Protein AF-A0A482WKQ6-F1 (afdb_monomer)

pLDDT: mean 74.74, std 21.64, range [33.72, 95.38]

Sequence (82 aa):
MNSAELYENRNSSQFNDSASVLNQFKSKLQWQDNETIMDVGCGPGNVTAKLLQPLVPNDARIVSFTWESKSHYTVYLELVGY

Nearest PDB structures (foldseek):
  4rqb-assembly1_A  TM=4.341E-01  e=2.805E-01  Staphylococcus aureus subsp. aureus USA300_TCH1516
  4rht-assembly3_C  TM=4.237E-01  e=3.680E-01  Mycobacterium tuberculosis H37Rv
  3ohp-assembly1_C  TM=4.867E-01  e=1.090E+00  Vibrio cholerae
  5knr-assembly1_A  TM=3.498E-01  e=2.805E-01  Escherichia coli
  4rqa-assembly1_A  TM=4.392E-01  e=7.764E-01  Staphylococcus aureus subsp. aureus USA300_TCH1516

Mean predicted aligned error: 10.11 Å

Solvent-accessible surface area (backbone atoms only — not comparable to full-atom values): 5365 Å² total; per-residue (Å²): 140,88,60,69,70,61,49,70,75,64,38,60,60,63,44,51,53,50,50,53,52,46,66,73,44,51,89,73,60,79,82,60,87,67,38,79,44,80,38,80,66,43,70,95,34,64,54,50,62,72,60,47,54,82,73,52,57,93,64,39,41,50,45,46,39,60,88,75,98,53,102,63,97,74,87,69,80,59,75,70,76,132

Foldseek 3Di:
DDDVVVCVVPCPVVLVVLQVVCVVCLVVDDADAQAEAEAEQCPVVPSVVPRVVVSHDPNYWYFYWHDDPDPDDDTDGDTPDD

Structure (mmCIF, N/CA/C/O backbone):
data_AF-A0A482WKQ6-F1
#
_entry.id   AF-A0A482WKQ6-F1
#
loop_
_atom_site.group_PDB
_atom_site.id
_atom_site.type_symbol
_atom_site.label_atom_id
_atom_site.label_alt_id
_atom_site.label_comp_id
_atom_site.label_asym_id
_atom_site.label_entity_id
_atom_site.label_seq_id
_atom_site.pdbx_PDB_ins_code
_atom_site.Cartn_x
_atom_site.Cartn_y
_atom_site.Cartn_z
_atom_site.occupancy
_atom_site.B_iso_or_equiv
_atom_site.auth_seq_id
_atom_site.auth_comp_id
_atom_site.auth_asym_id
_atom_site.auth_atom_id
_atom_site.pdbx_PDB_model_num
ATOM 1 N N . MET A 1 1 ? 5.764 -12.870 -23.187 1.00 44.09 1 MET A N 1
ATOM 2 C CA . MET A 1 1 ? 6.911 -13.142 -22.287 1.00 44.09 1 MET A CA 1
ATOM 3 C C . MET A 1 1 ? 8.082 -12.305 -22.780 1.00 44.09 1 MET A C 1
ATOM 5 O O . MET A 1 1 ? 8.283 -12.306 -23.980 1.00 44.09 1 MET A O 1
ATOM 9 N N . ASN A 1 2 ? 8.831 -11.507 -22.022 1.00 40.78 2 ASN A N 1
ATOM 10 C CA . ASN A 1 2 ? 9.213 -11.510 -20.612 1.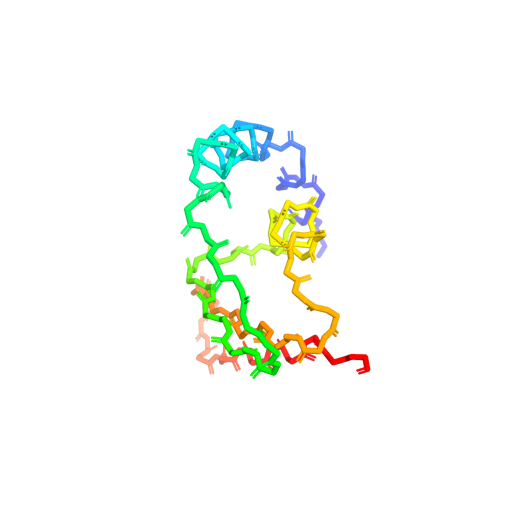00 40.78 2 ASN A CA 1
ATOM 11 C C . ASN A 1 2 ? 9.413 -10.032 -20.182 1.00 40.78 2 ASN A C 1
ATOM 13 O O . ASN A 1 2 ? 10.414 -9.422 -20.547 1.00 40.78 2 ASN A O 1
ATOM 17 N N . SER A 1 3 ? 8.431 -9.418 -19.516 1.00 54.19 3 SER A N 1
ATOM 18 C CA . SER A 1 3 ? 8.495 -7.997 -19.117 1.00 54.19 3 SER A CA 1
ATOM 19 C C . SER A 1 3 ? 8.232 -7.768 -17.631 1.00 54.19 3 SER A C 1
ATOM 21 O O . SER A 1 3 ? 8.728 -6.788 -17.092 1.00 54.19 3 SER A O 1
ATOM 23 N N . ALA A 1 4 ? 7.519 -8.671 -16.951 1.00 50.53 4 ALA A N 1
ATOM 24 C CA . ALA A 1 4 ? 7.277 -8.580 -15.509 1.00 50.53 4 ALA A CA 1
ATOM 25 C C . ALA A 1 4 ? 8.589 -8.633 -14.699 1.00 50.53 4 ALA A C 1
ATOM 27 O O . ALA A 1 4 ? 8.792 -7.826 -13.795 1.00 50.53 4 ALA A O 1
ATOM 28 N N . GLU A 1 5 ? 9.523 -9.494 -15.109 1.00 50.31 5 GLU A N 1
ATOM 29 C CA . GLU A 1 5 ? 10.824 -9.695 -14.456 1.00 50.31 5 GLU A CA 1
ATOM 30 C C . GLU A 1 5 ? 11.727 -8.444 -14.539 1.00 50.31 5 GLU A C 1
ATOM 32 O O . GLU A 1 5 ? 12.487 -8.133 -13.622 1.00 50.31 5 GLU A O 1
ATOM 37 N N . LEU A 1 6 ? 11.598 -7.655 -15.614 1.00 48.94 6 LEU A N 1
ATOM 38 C CA . LEU A 1 6 ? 12.335 -6.397 -15.792 1.00 48.94 6 LEU A CA 1
ATOM 39 C C . LEU A 1 6 ? 11.797 -5.254 -14.914 1.00 48.94 6 LEU A C 1
ATOM 41 O O . LEU A 1 6 ? 12.573 -4.368 -14.549 1.00 48.94 6 LEU A O 1
ATOM 45 N N . TYR A 1 7 ? 10.507 -5.266 -14.558 1.00 49.09 7 TYR A N 1
ATOM 46 C CA . TYR A 1 7 ? 9.919 -4.274 -13.648 1.00 49.09 7 TYR A CA 1
ATOM 47 C C . TYR A 1 7 ? 10.220 -4.587 -12.183 1.00 49.09 7 TYR A C 1
ATOM 49 O O . TYR A 1 7 ? 10.529 -3.667 -11.427 1.00 49.09 7 TYR A O 1
ATOM 57 N N . GLU A 1 8 ? 10.233 -5.863 -11.786 1.00 49.94 8 GLU A N 1
ATOM 58 C CA . GLU A 1 8 ? 10.675 -6.247 -10.438 1.00 49.94 8 GLU A CA 1
ATOM 59 C C . GLU A 1 8 ? 12.114 -5.795 -10.154 1.00 49.94 8 GLU A C 1
ATOM 61 O O . GLU A 1 8 ? 12.408 -5.329 -9.054 1.00 49.94 8 GLU A O 1
ATOM 66 N N . ASN A 1 9 ? 12.989 -5.849 -11.162 1.00 48.12 9 ASN A N 1
ATOM 67 C CA . ASN A 1 9 ? 14.413 -5.550 -11.005 1.00 48.12 9 ASN A CA 1
ATOM 68 C C . ASN A 1 9 ? 14.764 -4.046 -11.113 1.00 48.12 9 ASN A C 1
ATOM 70 O O . ASN A 1 9 ? 15.855 -3.634 -10.727 1.00 48.12 9 ASN A O 1
ATOM 74 N N . ARG A 1 10 ? 13.852 -3.195 -11.616 1.00 51.66 10 ARG A N 1
ATOM 75 C CA . ARG A 1 10 ? 14.045 -1.726 -11.701 1.00 51.66 10 ARG A CA 1
ATOM 76 C C . ARG A 1 10 ? 13.231 -0.918 -10.688 1.00 51.66 10 ARG A C 1
ATOM 78 O O . ARG A 1 10 ? 13.517 0.263 -10.517 1.00 51.66 10 ARG A O 1
ATOM 85 N N . ASN A 1 11 ? 12.275 -1.539 -9.995 1.00 56.75 11 ASN A N 1
ATOM 86 C CA . ASN A 1 11 ? 11.383 -0.851 -9.058 1.00 56.75 11 ASN A CA 1
ATOM 87 C C . ASN A 1 11 ? 11.992 -0.564 -7.678 1.00 56.75 11 ASN A C 1
ATOM 89 O O . ASN A 1 11 ? 11.270 -0.120 -6.789 1.00 56.75 11 ASN A O 1
ATOM 93 N N . SER A 1 12 ? 13.287 -0.808 -7.453 1.00 66.94 12 SER A N 1
ATOM 94 C CA . SER A 1 12 ? 13.895 -0.602 -6.132 1.00 66.94 12 SER A CA 1
ATOM 95 C C . SER A 1 12 ? 13.763 0.846 -5.651 1.00 66.94 12 SER A C 1
ATOM 97 O O . SER A 1 12 ? 13.453 1.053 -4.483 1.00 66.94 12 SER A O 1
ATOM 99 N N . SER A 1 13 ? 13.898 1.843 -6.537 1.00 81.12 13 SER A N 1
ATOM 100 C CA . SER A 1 13 ? 13.693 3.252 -6.165 1.00 81.12 13 SER A CA 1
ATOM 101 C C . SER A 1 13 ? 12.238 3.524 -5.803 1.00 81.12 13 SER A C 1
ATOM 103 O O . SER A 1 13 ? 11.975 3.979 -4.701 1.00 81.12 13 SER A O 1
ATOM 105 N N . GLN A 1 14 ? 11.281 3.169 -6.669 1.00 81.56 14 GLN A N 1
ATOM 106 C CA . GLN A 1 14 ? 9.852 3.402 -6.417 1.00 81.56 14 GLN A CA 1
ATOM 107 C C . GLN A 1 14 ? 9.383 2.683 -5.151 1.00 81.56 14 GLN A C 1
ATOM 109 O O . GLN A 1 14 ? 8.585 3.217 -4.385 1.00 81.56 14 GLN A O 1
ATOM 114 N N . PHE A 1 15 ? 9.907 1.482 -4.913 1.00 86.50 15 PHE A N 1
ATOM 115 C CA . PHE A 1 15 ? 9.648 0.713 -3.708 1.00 86.50 15 PHE A CA 1
ATOM 116 C C . PHE A 1 15 ? 10.208 1.404 -2.464 1.00 86.50 15 PHE A C 1
ATOM 118 O O . PHE A 1 15 ? 9.482 1.585 -1.490 1.00 86.50 15 PHE A O 1
ATOM 125 N N . ASN A 1 16 ? 11.473 1.826 -2.499 1.00 89.56 16 ASN A N 1
ATOM 126 C CA . ASN A 1 16 ? 12.126 2.499 -1.377 1.00 89.56 16 ASN A CA 1
ATOM 127 C C . ASN A 1 16 ? 11.489 3.861 -1.075 1.00 89.56 16 ASN A C 1
ATOM 129 O O . ASN A 1 16 ? 11.259 4.182 0.091 1.00 89.56 16 ASN A O 1
ATOM 133 N 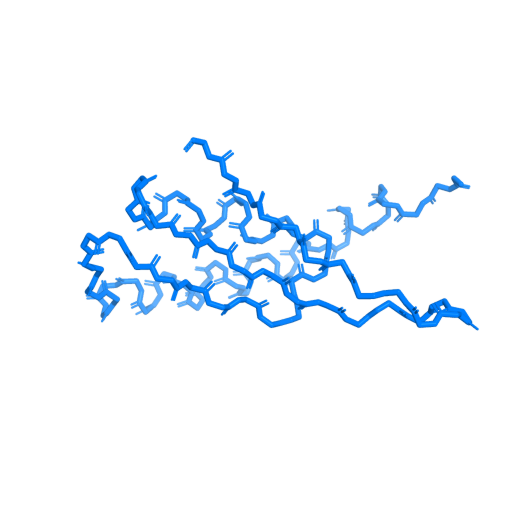N . ASP A 1 17 ? 11.153 4.631 -2.108 1.00 90.81 17 ASP A N 1
ATOM 134 C CA . ASP A 1 17 ? 10.483 5.925 -1.982 1.00 90.81 17 ASP A CA 1
ATOM 135 C C . ASP A 1 17 ? 9.090 5.741 -1.365 1.00 90.81 17 ASP A C 1
ATOM 137 O O . ASP A 1 17 ? 8.744 6.410 -0.389 1.00 90.81 17 ASP A O 1
ATOM 141 N N . SER A 1 18 ? 8.325 4.755 -1.850 1.00 89.88 18 SER A N 1
ATOM 142 C CA . SER A 1 18 ? 7.019 4.400 -1.279 1.00 89.88 18 SER A CA 1
ATOM 143 C C . SER A 1 18 ? 7.137 3.929 0.170 1.00 89.88 18 SER A C 1
ATOM 145 O O . SER A 1 18 ? 6.341 4.335 1.013 1.00 89.88 18 SER A O 1
ATOM 147 N N . ALA A 1 19 ? 8.151 3.122 0.498 1.00 91.44 19 ALA A N 1
ATOM 148 C CA . ALA A 1 19 ? 8.409 2.675 1.865 1.00 91.44 19 ALA A CA 1
ATOM 149 C C . ALA A 1 19 ? 8.773 3.843 2.794 1.00 91.44 19 ALA A C 1
ATOM 151 O O . ALA A 1 19 ? 8.342 3.869 3.947 1.00 91.44 19 ALA A O 1
ATOM 152 N N . SER A 1 20 ? 9.542 4.818 2.304 1.00 93.94 20 SER A N 1
ATOM 153 C CA . SER A 1 20 ? 9.910 6.025 3.051 1.00 93.94 20 SER A CA 1
ATOM 154 C C . SER A 1 20 ? 8.678 6.868 3.385 1.00 93.94 20 SER A C 1
ATOM 156 O O . SER A 1 20 ? 8.432 7.172 4.556 1.00 93.94 20 SER A O 1
ATOM 158 N N . VAL A 1 21 ? 7.841 7.152 2.379 1.00 93.31 21 VAL A N 1
ATOM 159 C CA . VAL A 1 21 ? 6.574 7.875 2.564 1.00 93.31 21 VAL A CA 1
ATOM 160 C C . VAL A 1 21 ? 5.655 7.102 3.509 1.00 93.31 21 VAL A C 1
ATOM 162 O O . VAL A 1 21 ? 5.182 7.649 4.503 1.00 93.31 21 VAL A O 1
ATOM 165 N N . LEU A 1 22 ? 5.449 5.807 3.279 1.00 91.19 22 LEU A N 1
ATOM 166 C CA . LEU A 1 22 ? 4.583 4.998 4.131 1.00 91.19 22 LEU A CA 1
ATOM 167 C C . LEU A 1 22 ? 5.075 4.979 5.583 1.00 91.19 22 LEU A C 1
ATOM 169 O O . LEU A 1 22 ? 4.277 5.139 6.499 1.00 91.19 22 LEU A O 1
ATOM 173 N N . ASN A 1 23 ? 6.385 4.891 5.823 1.00 93.31 23 ASN A N 1
ATOM 174 C CA . ASN A 1 23 ? 6.945 4.983 7.173 1.00 93.31 23 ASN A CA 1
ATOM 175 C C . ASN A 1 23 ? 6.714 6.342 7.841 1.00 93.31 23 ASN A C 1
ATOM 177 O O . ASN A 1 23 ? 6.512 6.383 9.055 1.00 93.31 23 ASN A O 1
ATOM 181 N N . GLN A 1 24 ? 6.720 7.433 7.075 1.00 95.38 24 GLN A N 1
ATOM 182 C CA . GLN A 1 24 ? 6.441 8.775 7.585 1.00 95.38 24 GLN A CA 1
ATOM 183 C C . GLN A 1 24 ? 4.970 8.951 7.992 1.00 95.38 24 GLN A C 1
ATOM 185 O O . GLN A 1 24 ? 4.675 9.678 8.944 1.00 95.38 24 GLN A O 1
ATOM 190 N N . PHE A 1 25 ? 4.045 8.307 7.276 1.00 91.50 25 PHE A N 1
ATOM 191 C CA . PHE A 1 25 ? 2.606 8.527 7.444 1.00 91.50 25 PHE A CA 1
ATOM 192 C C . PHE A 1 25 ? 1.863 7.393 8.151 1.00 91.50 25 PHE A C 1
ATOM 194 O O . PHE A 1 25 ? 0.765 7.639 8.640 1.00 91.50 25 PHE A O 1
ATOM 201 N N . LYS A 1 26 ? 2.440 6.192 8.287 1.00 90.06 26 LYS A N 1
ATOM 202 C CA . LYS A 1 26 ? 1.751 5.021 8.863 1.00 90.06 26 LYS A CA 1
ATOM 203 C C . LYS A 1 26 ? 1.165 5.266 10.250 1.00 90.06 26 LYS A C 1
ATOM 205 O O . LYS A 1 26 ? 0.095 4.763 10.544 1.00 90.06 26 LYS A O 1
ATOM 210 N N . SER A 1 27 ? 1.815 6.075 11.088 1.00 91.81 27 SER A N 1
ATOM 211 C CA . SER A 1 27 ? 1.307 6.405 12.428 1.00 91.81 27 SER A CA 1
ATOM 212 C C . SER A 1 27 ? 0.071 7.310 12.413 1.00 91.81 27 SER A C 1
ATOM 214 O O . SER A 1 27 ? -0.602 7.440 13.431 1.00 91.81 27 SER A O 1
ATOM 216 N N . LYS A 1 28 ? -0.216 7.952 11.277 1.00 92.38 28 LYS A N 1
ATOM 217 C CA . LYS A 1 28 ? -1.396 8.795 11.059 1.00 92.38 28 LYS A CA 1
ATOM 218 C C . LYS A 1 28 ? -2.548 8.029 10.406 1.00 92.38 28 LYS A C 1
ATOM 220 O O . LYS A 1 28 ? -3.658 8.548 10.383 1.00 92.38 28 LYS A O 1
ATOM 225 N N . LEU A 1 29 ? -2.291 6.836 9.867 1.00 88.62 29 LEU A N 1
ATOM 226 C CA . LEU A 1 29 ? -3.320 5.964 9.308 1.00 88.62 29 LEU A CA 1
ATOM 227 C C . LEU A 1 29 ? -4.001 5.235 10.470 1.00 88.62 29 LEU A C 1
ATOM 229 O O . LEU A 1 29 ? -3.425 4.336 11.077 1.00 88.62 29 LEU A O 1
ATOM 233 N N . GLN A 1 30 ? -5.201 5.687 10.826 1.00 91.38 30 GLN A N 1
ATOM 234 C CA . GLN A 1 30 ? -6.011 5.087 11.883 1.00 91.38 30 GLN A CA 1
ATOM 235 C C . GLN A 1 30 ? -7.037 4.144 11.269 1.00 91.38 30 GLN A C 1
ATOM 237 O O . GLN A 1 30 ? -8.175 4.540 11.024 1.00 91.38 30 GLN A O 1
ATOM 242 N N . TRP A 1 31 ? -6.612 2.910 11.021 1.00 91.12 31 TRP A N 1
ATOM 243 C CA . TRP A 1 31 ? -7.463 1.888 10.428 1.00 91.12 31 TRP A CA 1
ATOM 244 C C . TRP A 1 31 ? -8.652 1.522 11.321 1.00 91.12 31 TRP A C 1
ATOM 246 O O . TRP A 1 31 ? -8.521 1.433 12.544 1.00 91.12 31 TRP A O 1
ATOM 256 N N . GLN A 1 32 ? -9.790 1.281 10.685 1.00 91.75 32 GLN A N 1
ATOM 257 C CA . GLN A 1 32 ? -10.999 0.693 11.249 1.00 91.75 32 GLN A CA 1
ATOM 258 C C . GLN A 1 32 ? -11.237 -0.703 10.661 1.00 91.75 32 GLN A C 1
ATOM 260 O O . GLN A 1 32 ? -10.679 -1.063 9.623 1.00 91.75 32 GLN A O 1
ATOM 265 N N . ASP A 1 33 ? -12.104 -1.473 11.308 1.00 91.06 33 ASP A N 1
ATOM 266 C CA . ASP A 1 33 ? -12.552 -2.764 10.785 1.00 91.06 33 ASP A CA 1
ATOM 267 C C . ASP A 1 33 ? -13.322 -2.576 9.461 1.00 91.06 33 ASP A C 1
ATOM 269 O O . ASP A 1 33 ? -14.053 -1.596 9.274 1.00 91.06 33 ASP A O 1
ATOM 273 N N . ASN A 1 34 ? -13.206 -3.549 8.556 1.00 92.44 34 ASN A N 1
ATOM 274 C CA . ASN A 1 34 ? -13.880 -3.613 7.251 1.00 92.44 34 ASN A CA 1
ATOM 275 C C . ASN A 1 34 ? -13.634 -2.402 6.328 1.00 92.44 34 ASN A C 1
ATOM 277 O O . ASN A 1 34 ? -14.510 -2.001 5.549 1.00 92.44 34 ASN A O 1
ATOM 281 N N . GLU A 1 35 ? -12.445 -1.800 6.385 1.00 91.62 35 GLU A N 1
ATOM 282 C CA . GLU A 1 35 ? -12.113 -0.675 5.513 1.00 91.62 35 GLU A CA 1
ATOM 283 C C . GLU A 1 35 ? -12.029 -1.057 4.029 1.00 91.62 35 GLU A C 1
ATOM 285 O O . GLU A 1 35 ? -11.600 -2.146 3.651 1.00 91.62 35 GLU A O 1
ATOM 290 N N . THR A 1 36 ? -12.418 -0.125 3.153 1.00 92.94 36 THR A N 1
ATOM 291 C CA . THR A 1 36 ? -12.165 -0.231 1.710 1.00 92.94 36 THR A CA 1
ATOM 292 C C . THR A 1 36 ? -11.094 0.776 1.312 1.00 92.94 36 THR A C 1
ATOM 294 O O . THR A 1 36 ? -11.288 1.983 1.438 1.00 92.94 36 THR A O 1
ATOM 297 N N . ILE A 1 37 ? -9.983 0.268 0.789 1.00 92.06 37 ILE A N 1
ATOM 298 C CA . ILE A 1 37 ? -8.793 1.039 0.431 1.00 92.06 37 ILE A CA 1
ATOM 299 C C . ILE A 1 37 ? -8.682 1.070 -1.090 1.00 92.06 37 ILE A C 1
ATOM 301 O O . ILE A 1 37 ? -8.725 0.026 -1.734 1.00 92.06 37 ILE A O 1
ATOM 305 N N . MET A 1 38 ? -8.529 2.257 -1.673 1.00 93.25 38 MET A N 1
ATOM 306 C CA . MET A 1 38 ? -8.326 2.418 -3.112 1.00 93.25 38 MET A CA 1
ATOM 307 C C . MET A 1 38 ? -6.856 2.716 -3.404 1.00 93.25 38 MET A C 1
ATOM 309 O O . MET A 1 38 ? -6.316 3.708 -2.920 1.00 93.25 38 MET A O 1
ATOM 313 N N . ASP A 1 39 ? -6.230 1.883 -4.226 1.00 89.00 39 ASP A N 1
ATOM 314 C CA . ASP 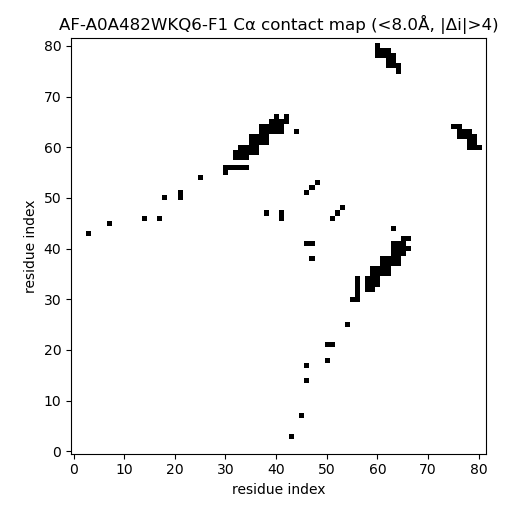A 1 39 ? -4.848 2.048 -4.668 1.00 89.00 39 ASP A CA 1
ATOM 315 C C . ASP A 1 39 ? -4.817 2.431 -6.153 1.00 89.00 39 ASP A C 1
ATOM 317 O O . ASP A 1 39 ? -5.213 1.653 -7.020 1.00 89.00 39 ASP A O 1
ATOM 321 N N . VAL A 1 40 ? -4.381 3.655 -6.453 1.00 90.12 40 VAL A N 1
ATOM 322 C CA . VAL A 1 40 ? -4.374 4.223 -7.807 1.00 90.12 40 VAL A CA 1
ATOM 323 C C . VAL A 1 40 ? -2.945 4.290 -8.328 1.00 90.12 40 VAL A C 1
ATOM 325 O O . VAL A 1 40 ? -2.089 4.942 -7.740 1.00 90.12 40 VAL A O 1
ATOM 328 N N . GLY A 1 41 ? -2.705 3.677 -9.485 1.00 85.56 41 GLY A N 1
ATOM 329 C CA . GLY A 1 41 ? -1.367 3.560 -10.059 1.00 85.56 41 GLY A CA 1
ATOM 330 C C . GLY A 1 41 ? -0.562 2.407 -9.461 1.00 85.56 41 GLY A C 1
ATOM 331 O O . GLY A 1 41 ? 0.663 2.485 -9.418 1.00 85.56 41 GLY A O 1
ATOM 332 N N . CYS A 1 42 ? -1.232 1.325 -9.047 1.00 83.56 42 CYS A N 1
ATOM 333 C CA . CYS A 1 42 ? -0.617 0.169 -8.382 1.00 83.56 42 CYS A CA 1
ATOM 334 C C . CYS A 1 42 ? 0.453 -0.550 -9.228 1.00 83.56 42 CYS A C 1
ATOM 336 O O . CYS A 1 42 ? 1.243 -1.343 -8.710 1.00 83.56 42 CYS A O 1
ATOM 338 N N . GLY A 1 43 ? 0.478 -0.301 -10.545 1.00 85.38 43 GLY A N 1
ATOM 339 C CA . GLY A 1 43 ? 1.367 -0.981 -11.480 1.00 85.38 43 GLY A CA 1
ATOM 340 C C . GLY A 1 43 ? 1.196 -2.503 -11.368 1.00 85.38 43 GLY A C 1
ATOM 341 O O . GLY A 1 43 ? 0.060 -2.970 -11.380 1.00 85.38 43 GLY A O 1
ATOM 342 N N . PRO A 1 44 ? 2.284 -3.284 -11.232 1.00 82.50 44 PRO A N 1
ATOM 343 C CA . PRO 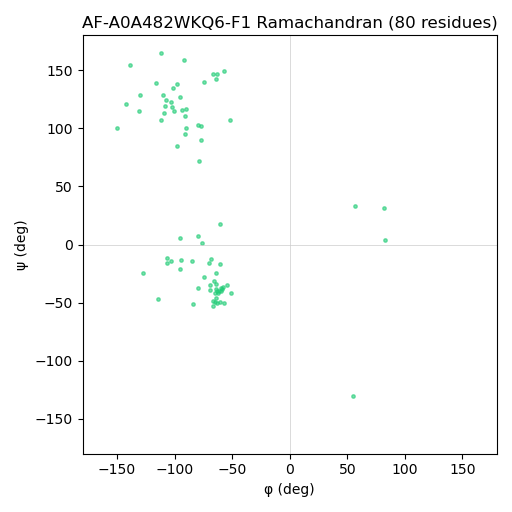A 1 44 ? 2.207 -4.733 -11.031 1.00 82.50 44 PRO A CA 1
ATOM 344 C C . PRO A 1 44 ? 1.799 -5.151 -9.602 1.00 82.50 44 PRO A C 1
ATOM 346 O O . PRO A 1 44 ? 1.785 -6.341 -9.310 1.00 82.50 44 PRO A O 1
ATOM 349 N N . GLY A 1 45 ? 1.535 -4.210 -8.687 1.00 82.44 45 GLY A N 1
ATOM 350 C CA . GLY A 1 45 ? 1.056 -4.494 -7.326 1.00 82.44 45 GLY A CA 1
ATOM 351 C C . GLY A 1 45 ? 2.139 -4.854 -6.300 1.00 82.44 45 GLY A C 1
ATOM 352 O O . GLY A 1 45 ? 1.822 -5.148 -5.149 1.00 82.44 45 GLY A O 1
ATOM 353 N N . ASN A 1 46 ? 3.429 -4.808 -6.658 1.00 84.69 46 ASN A N 1
ATOM 354 C CA . ASN A 1 46 ? 4.524 -5.201 -5.758 1.00 84.69 46 ASN A CA 1
ATOM 355 C C . ASN A 1 46 ? 4.628 -4.316 -4.499 1.00 84.69 46 ASN A C 1
ATOM 357 O O . ASN A 1 46 ? 4.900 -4.821 -3.410 1.00 84.69 46 ASN A O 1
ATOM 361 N N . VAL A 1 47 ? 4.426 -3.005 -4.652 1.00 87.00 47 VAL A N 1
ATOM 362 C CA . VAL A 1 47 ? 4.413 -2.029 -3.551 1.00 87.00 47 VAL A CA 1
ATOM 363 C C . VAL A 1 47 ? 3.217 -2.297 -2.644 1.00 87.00 47 VAL A C 1
ATOM 365 O O . VAL A 1 47 ? 3.378 -2.443 -1.435 1.00 87.00 47 VAL A O 1
ATOM 368 N N . THR A 1 48 ? 2.035 -2.455 -3.229 1.00 88.69 48 THR A N 1
ATOM 369 C CA . THR A 1 48 ? 0.784 -2.732 -2.519 1.00 88.69 48 THR A CA 1
ATOM 370 C C . THR A 1 48 ? 0.887 -4.003 -1.681 1.00 88.69 48 THR A C 1
ATOM 372 O O . THR A 1 48 ? 0.626 -3.967 -0.481 1.00 88.69 48 THR A O 1
ATOM 375 N N . ALA A 1 49 ? 1.349 -5.107 -2.274 1.00 88.25 49 ALA A N 1
ATOM 376 C CA . ALA A 1 49 ? 1.435 -6.403 -1.605 1.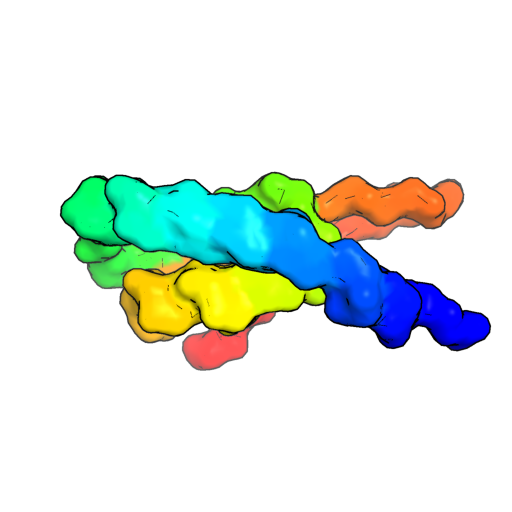00 88.25 49 ALA A CA 1
ATOM 377 C C . ALA A 1 49 ? 2.505 -6.460 -0.503 1.00 88.25 49 ALA A C 1
ATOM 379 O O . ALA A 1 49 ? 2.296 -7.078 0.535 1.00 88.25 49 ALA A O 1
ATOM 380 N N . LYS A 1 50 ? 3.671 -5.831 -0.708 1.00 88.38 50 LYS A N 1
ATOM 381 C CA . LYS A 1 50 ? 4.800 -5.953 0.235 1.00 88.38 50 LYS A CA 1
ATOM 382 C C . LYS A 1 50 ? 4.882 -4.827 1.264 1.00 88.38 50 LYS A C 1
ATOM 384 O O . LYS A 1 50 ? 5.542 -5.015 2.282 1.00 88.38 50 LYS A O 1
ATOM 389 N N . LEU A 1 51 ? 4.276 -3.668 1.000 1.00 90.12 51 LEU A N 1
ATOM 390 C CA . LEU A 1 51 ? 4.353 -2.502 1.887 1.00 90.12 51 LEU A CA 1
ATOM 391 C C . LEU A 1 51 ? 3.004 -2.141 2.507 1.00 90.12 51 LEU A C 1
ATOM 393 O O . LEU A 1 51 ? 2.955 -1.924 3.713 1.00 90.12 51 LEU A O 1
ATOM 397 N N . LEU A 1 52 ? 1.927 -2.081 1.716 1.00 89.25 52 LEU A N 1
ATOM 398 C CA . LEU A 1 52 ? 0.619 -1.633 2.210 1.00 89.25 52 LEU A CA 1
ATOM 399 C C . LEU A 1 52 ? -0.167 -2.761 2.889 1.00 89.25 52 LEU A C 1
ATOM 401 O O . LEU A 1 52 ? -0.592 -2.586 4.026 1.00 89.25 52 LEU A O 1
ATOM 405 N N . GLN A 1 53 ? -0.315 -3.920 2.235 1.00 90.38 53 GLN A N 1
ATOM 406 C CA . GLN A 1 53 ? -1.067 -5.069 2.768 1.00 90.38 53 GLN A CA 1
ATOM 407 C C . GLN A 1 53 ? -0.654 -5.488 4.193 1.00 90.38 53 GLN A C 1
ATOM 409 O O . GLN A 1 53 ? -1.539 -5.734 5.003 1.00 90.38 53 GLN A O 1
ATOM 414 N N . PRO A 1 54 ? 0.640 -5.521 4.571 1.00 91.38 54 PRO A N 1
ATOM 415 C CA . PRO A 1 54 ? 1.030 -5.896 5.934 1.00 91.38 54 PRO A CA 1
ATOM 416 C C . PRO A 1 54 ? 0.637 -4.887 7.023 1.00 91.38 54 PRO A C 1
ATOM 418 O O . PRO A 1 54 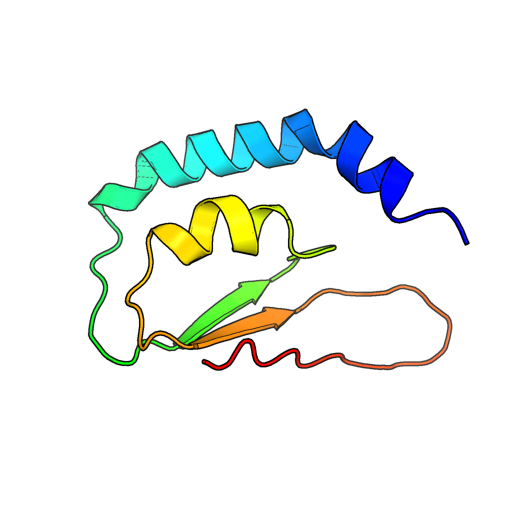? 0.797 -5.185 8.205 1.00 91.38 54 PRO A O 1
ATOM 421 N N . LEU A 1 55 ? 0.213 -3.675 6.651 1.00 90.56 55 LEU A N 1
ATOM 422 C CA . LEU A 1 55 ? -0.127 -2.606 7.591 1.00 90.56 55 LEU A CA 1
ATOM 423 C C . LEU A 1 55 ? -1.631 -2.410 7.771 1.00 90.56 55 LEU A C 1
ATOM 425 O O . LEU A 1 55 ? -2.014 -1.692 8.693 1.00 90.56 55 LEU A O 1
ATOM 429 N N . VAL A 1 56 ? -2.455 -2.975 6.888 1.00 91.31 56 VAL A N 1
ATOM 430 C CA . VAL A 1 56 ? -3.913 -2.810 6.912 1.00 91.31 56 VAL A CA 1
ATOM 431 C C . VAL A 1 56 ? -4.566 -3.929 7.734 1.00 91.31 56 VAL A C 1
ATOM 433 O O . VAL A 1 56 ? -3.952 -4.982 7.925 1.00 91.31 56 VAL A O 1
ATOM 436 N N . PRO A 1 57 ? -5.797 -3.734 8.230 1.00 92.19 57 PRO A N 1
ATOM 437 C CA . PRO A 1 57 ? -6.561 -4.792 8.883 1.00 92.19 57 PRO A CA 1
ATOM 438 C C . PRO A 1 57 ? -6.754 -6.016 7.984 1.00 92.19 57 PRO A C 1
ATOM 440 O O . PRO A 1 57 ? -6.872 -5.895 6.766 1.00 92.19 57 PRO A O 1
ATOM 443 N N . ASN A 1 58 ? -6.836 -7.201 8.590 1.00 90.56 58 ASN A N 1
ATOM 444 C CA . ASN A 1 58 ? -7.015 -8.456 7.851 1.00 90.56 58 ASN A CA 1
ATOM 445 C C . ASN A 1 58 ? -8.354 -8.530 7.098 1.00 90.56 58 ASN A C 1
ATOM 447 O O . ASN A 1 58 ? -8.467 -9.282 6.137 1.00 90.56 58 ASN A O 1
ATOM 451 N N . ASP A 1 59 ? -9.362 -7.784 7.550 1.00 92.12 59 ASP A N 1
ATOM 452 C CA . ASP A 1 59 ? -10.690 -7.691 6.942 1.00 92.12 59 ASP A CA 1
ATOM 453 C C . ASP A 1 59 ? -10.827 -6.489 5.989 1.00 92.12 59 ASP A C 1
ATOM 455 O O . ASP A 1 59 ? -11.911 -6.223 5.463 1.00 92.12 59 ASP A O 1
ATOM 459 N N . ALA A 1 60 ? -9.735 -5.759 5.739 1.00 92.44 60 ALA A N 1
ATOM 460 C CA . ALA A 1 60 ? -9.732 -4.656 4.796 1.00 92.44 60 ALA A CA 1
ATOM 461 C C . ALA A 1 60 ? -9.752 -5.165 3.349 1.00 92.44 60 ALA A C 1
ATOM 463 O O . ALA A 1 60 ? -9.040 -6.094 2.963 1.00 92.44 60 ALA A O 1
ATOM 464 N N . ARG A 1 61 ? -10.525 -4.484 2.502 1.00 93.31 61 ARG A N 1
ATOM 465 C CA . ARG A 1 61 ? -10.595 -4.745 1.064 1.00 93.31 61 ARG A CA 1
ATOM 466 C C . ARG A 1 61 ? -9.790 -3.704 0.301 1.00 93.31 61 ARG A C 1
ATOM 468 O O . ARG A 1 61 ? -10.144 -2.526 0.300 1.00 93.31 61 ARG A O 1
ATOM 475 N N . ILE A 1 62 ? -8.766 -4.144 -0.423 1.00 91.38 62 ILE A N 1
ATOM 476 C CA . ILE A 1 62 ? -7.988 -3.277 -1.313 1.00 91.38 62 ILE A CA 1
ATOM 477 C C . ILE A 1 62 ? -8.536 -3.386 -2.738 1.00 91.38 62 ILE A C 1
ATOM 479 O O . ILE A 1 62 ? -8.674 -4.479 -3.282 1.00 91.38 62 ILE A O 1
ATOM 483 N N . VAL A 1 63 ? -8.850 -2.240 -3.336 1.00 91.62 63 VAL A N 1
ATOM 484 C CA . VAL A 1 63 ? -9.265 -2.095 -4.731 1.00 91.62 63 VAL A CA 1
ATOM 485 C C . VAL A 1 63 ? -8.159 -1.362 -5.473 1.00 91.62 63 VAL A C 1
ATOM 487 O O . VAL A 1 63 ? -7.965 -0.160 -5.290 1.00 91.62 63 VAL A O 1
ATOM 490 N N . SER A 1 64 ? -7.433 -2.091 -6.312 1.00 85.44 64 SER A N 1
ATOM 491 C CA . SER A 1 64 ? -6.313 -1.548 -7.075 1.00 85.44 64 SER A CA 1
ATOM 492 C C . SER A 1 64 ? -6.733 -1.177 -8.497 1.00 85.44 64 SER A C 1
ATOM 494 O O . SER A 1 64 ? -7.471 -1.906 -9.158 1.00 85.44 64 SER A O 1
ATOM 496 N N . PHE A 1 65 ? -6.260 -0.027 -8.973 1.00 85.25 65 PHE A N 1
ATOM 497 C CA . PHE A 1 65 ? -6.510 0.491 -10.312 1.00 85.25 65 PHE A CA 1
ATOM 498 C C . PHE A 1 65 ? -5.195 0.911 -10.967 1.00 85.25 65 PHE A C 1
ATOM 500 O O . PHE A 1 65 ? -4.435 1.710 -10.421 1.00 85.25 65 PHE A O 1
ATOM 507 N N . THR A 1 66 ? -4.948 0.434 -12.183 1.00 84.19 66 THR A N 1
ATOM 508 C CA . THR A 1 66 ? -3.827 0.880 -13.014 1.00 84.19 66 THR A CA 1
ATOM 509 C C . THR A 1 66 ? -4.271 1.038 -14.462 1.00 84.19 66 THR A C 1
ATOM 511 O O . THR A 1 66 ? -5.231 0.410 -14.909 1.00 84.19 66 THR A O 1
ATOM 514 N N . TRP A 1 67 ? -3.573 1.895 -15.200 1.00 77.31 67 TRP A N 1
ATOM 515 C CA . TRP A 1 67 ? -3.800 2.082 -16.626 1.00 77.31 67 TRP A CA 1
ATOM 516 C C . TRP A 1 67 ? -2.837 1.177 -17.398 1.00 77.31 67 TRP A C 1
ATOM 518 O O . TRP A 1 67 ? -1.624 1.371 -17.328 1.00 77.31 67 TRP A O 1
ATOM 528 N N . GLU A 1 68 ? -3.349 0.198 -18.146 1.00 61.19 68 GLU A N 1
ATOM 529 C CA . GLU A 1 68 ? -2.533 -0.590 -19.076 1.00 61.19 68 GLU A CA 1
ATOM 530 C C . GLU A 1 68 ? -2.750 -0.073 -20.505 1.00 61.19 68 GLU A C 1
ATOM 532 O O . GLU A 1 68 ? -3.842 -0.176 -21.061 1.00 61.19 68 GLU A O 1
ATOM 537 N N . SER A 1 69 ? -1.707 0.482 -21.134 1.00 48.34 69 SER A N 1
ATOM 538 C CA . SER A 1 69 ? -1.737 0.833 -22.558 1.00 48.34 69 SER A CA 1
ATOM 539 C C . SER A 1 69 ? -1.517 -0.410 -23.425 1.00 48.34 69 SER A C 1
ATOM 541 O O . SER A 1 69 ? -0.487 -0.591 -24.070 1.00 48.34 69 SER A O 1
ATOM 543 N N . LYS A 1 70 ? -2.516 -1.288 -23.480 1.00 42.78 70 LYS A N 1
ATOM 544 C CA . LYS A 1 70 ? -2.664 -2.222 -24.601 1.00 42.78 70 LYS A CA 1
ATOM 545 C C . LYS A 1 70 ? -3.960 -1.899 -25.308 1.00 42.78 70 LYS A C 1
ATOM 547 O O . LYS A 1 70 ? -4.948 -1.561 -24.676 1.00 42.78 70 LYS A O 1
ATOM 552 N N . SER A 1 71 ? -3.921 -1.932 -26.632 1.00 41.84 71 SER A N 1
ATOM 553 C CA . SER A 1 71 ? -4.858 -1.285 -27.551 1.00 41.84 71 SER A CA 1
ATOM 554 C C . SER A 1 71 ? -6.336 -1.707 -27.482 1.00 41.84 71 SER A C 1
ATOM 556 O O . SER A 1 71 ? -7.037 -1.447 -28.446 1.00 41.84 71 SER A O 1
ATOM 558 N N . HIS A 1 72 ? -6.840 -2.343 -26.425 1.00 36.38 72 HIS A N 1
ATOM 559 C CA . HIS A 1 72 ? -8.255 -2.653 -26.208 1.0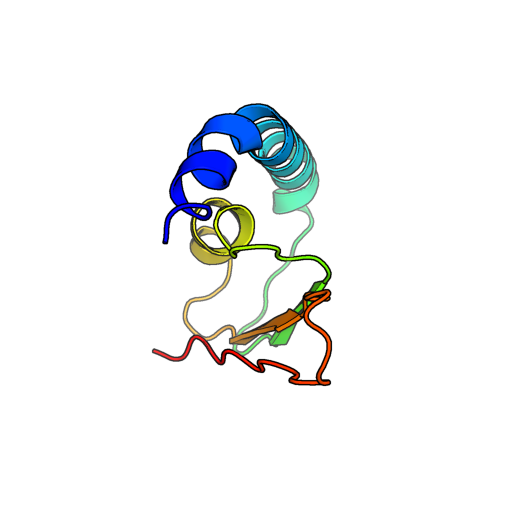0 36.38 72 HIS A CA 1
ATOM 560 C C . HIS A 1 72 ? -8.569 -2.482 -24.713 1.00 36.38 72 HIS A C 1
ATOM 562 O O . HIS A 1 72 ? -7.953 -3.128 -23.868 1.00 36.38 72 HIS A O 1
ATOM 568 N N . TYR A 1 73 ? -9.515 -1.595 -24.394 1.00 35.00 73 TYR A N 1
ATOM 569 C CA . TYR A 1 73 ? -9.952 -1.267 -23.035 1.00 35.00 73 TYR A CA 1
ATOM 570 C C . TYR A 1 73 ? -10.323 -2.527 -22.239 1.00 35.00 73 TYR A C 1
ATOM 572 O O . TYR A 1 73 ? -11.367 -3.125 -22.481 1.00 35.00 73 TYR A O 1
ATOM 580 N N . THR A 1 74 ? -9.487 -2.919 -21.276 1.00 36.91 74 THR A N 1
ATOM 581 C CA . THR A 1 74 ? -9.828 -3.926 -20.261 1.00 36.91 74 THR A CA 1
ATOM 582 C C . THR A 1 74 ? -9.454 -3.361 -18.898 1.00 36.91 74 THR A C 1
ATOM 584 O O . THR A 1 74 ? -8.286 -3.092 -18.632 1.00 36.91 74 THR A O 1
ATOM 587 N N . VAL A 1 75 ? -10.459 -3.127 -18.056 1.00 36.78 75 VAL A N 1
ATOM 588 C CA . VAL A 1 75 ? -10.281 -2.719 -16.659 1.00 36.78 75 VAL A CA 1
ATOM 589 C C . VAL A 1 75 ? -10.204 -3.994 -15.826 1.00 36.78 75 VAL A C 1
ATOM 591 O O . VAL A 1 75 ? -11.174 -4.749 -15.785 1.00 36.78 75 VAL A O 1
ATOM 594 N N . TYR A 1 76 ? -9.070 -4.238 -15.172 1.00 39.69 76 TYR A N 1
A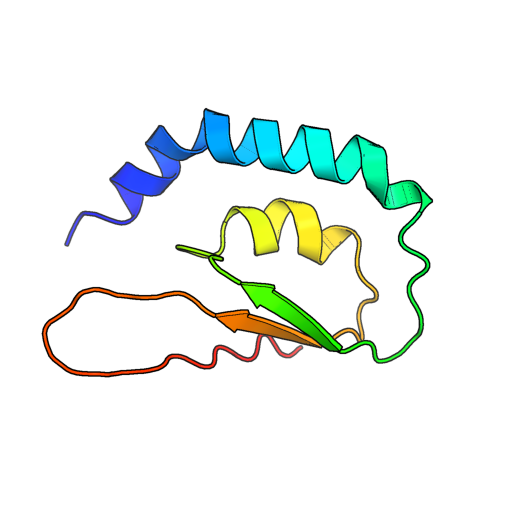TOM 595 C CA . TYR A 1 76 ? -8.937 -5.322 -14.201 1.00 39.69 76 TYR A CA 1
ATOM 596 C C . TYR A 1 76 ? -9.295 -4.790 -12.812 1.00 39.69 76 TYR A C 1
ATOM 598 O O . 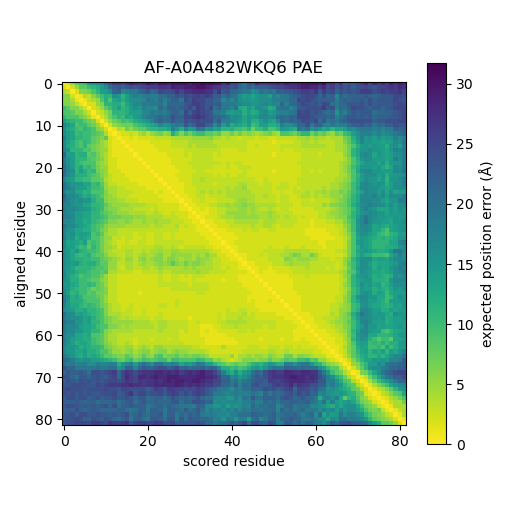TYR A 1 76 ? -8.588 -3.958 -12.253 1.00 39.69 76 TYR A O 1
ATOM 606 N N . LEU A 1 77 ? -10.425 -5.252 -12.280 1.00 39.09 77 LEU A N 1
ATOM 607 C CA . LEU A 1 77 ? -10.756 -5.168 -10.860 1.00 39.09 77 LEU A CA 1
ATOM 608 C C . LEU A 1 77 ? -10.242 -6.452 -10.215 1.00 39.09 77 LEU A C 1
ATOM 610 O O . LEU A 1 77 ? -10.908 -7.484 -10.271 1.00 39.09 77 LEU A O 1
ATOM 614 N N . GLU A 1 78 ? -9.040 -6.405 -9.651 1.00 39.66 78 GLU A N 1
ATOM 615 C CA . GLU A 1 78 ? -8.504 -7.530 -8.890 1.00 39.66 78 GLU A CA 1
ATOM 616 C C . GLU A 1 78 ? -8.923 -7.358 -7.426 1.00 39.66 78 GLU A C 1
ATOM 618 O O . GLU A 1 78 ? -8.387 -6.535 -6.686 1.00 39.66 78 GLU A O 1
ATOM 623 N N . LEU A 1 79 ? -9.973 -8.084 -7.032 1.00 35.53 79 LEU A N 1
ATOM 624 C CA . LEU A 1 79 ? -10.364 -8.228 -5.634 1.00 35.53 79 LEU A CA 1
ATOM 625 C C . LEU A 1 79 ? -9.398 -9.222 -4.992 1.00 35.53 79 LEU A C 1
ATOM 627 O O . LEU A 1 79 ? -9.542 -10.429 -5.178 1.00 35.53 79 LEU A O 1
ATOM 631 N N . VAL A 1 80 ? -8.424 -8.726 -4.231 1.00 41.91 80 VAL A N 1
ATOM 632 C CA . VAL A 1 80 ? -7.640 -9.589 -3.342 1.00 41.91 80 VAL A CA 1
ATOM 633 C C . VAL A 1 80 ? -8.516 -9.879 -2.125 1.00 41.91 80 VAL A C 1
ATOM 635 O O . VAL A 1 80 ? -8.570 -9.090 -1.187 1.00 41.91 80 VAL A O 1
ATOM 638 N N . GLY A 1 81 ? -9.295 -10.957 -2.207 1.00 33.88 81 GLY A N 1
ATOM 639 C CA . GLY A 1 81 ? -10.099 -11.478 -1.104 1.00 33.88 81 GLY A CA 1
ATOM 640 C C . GLY A 1 81 ? -9.420 -12.686 -0.466 1.00 33.88 81 GLY A C 1
ATOM 641 O O . GLY A 1 81 ? -8.965 -13.575 -1.188 1.00 33.88 81 GLY A O 1
ATOM 642 N N . TYR A 1 82 ? -9.389 -12.712 0.865 1.00 33.72 82 TYR A N 1
ATOM 643 C CA . TYR A 1 82 ? -9.213 -13.923 1.667 1.00 33.72 82 TYR A CA 1
ATOM 644 C C . TYR A 1 82 ? -10.484 -14.165 2.476 1.00 33.72 82 TYR A C 1
ATOM 646 O O . TYR A 1 82 ? -11.064 -13.165 2.955 1.00 33.72 82 TYR A O 1
#

Secondary structure (DSSP, 8-state):
--SHHHHHHHTHHHHHHHHHHHHHHGGG----TT-EEEEES-TTSHHIIIIIGGGS-TTPEEEEE----SSS-----EE---

Organism: Laodelphax striatellus (NCBI:txid195883)

InterPro domains:
  IPR029063 S-adenosyl-L-methionine-dependent methyltransferase superfamily [G3DSA:3.40.50.150] (5-63)
  IPR029063 S-adenosyl-L-methionine-dependent methyltransferase superfamily [SSF53335] (3-53)

Radius of gyration: 14.07 Å; Cα contacts (8 Å, |Δi|>4): 71; chains: 1; bounding box: 28×23×40 Å